Protein AF-A0AAD4TB54-F1 (afdb_monomer)

pLDDT: mean 74.27, std 17.11, range [40.22, 93.25]

Structure (mmCIF, N/CA/C/O backbone):
data_AF-A0AAD4TB54-F1
#
_entry.id   AF-A0AAD4TB54-F1
#
loop_
_atom_site.group_PDB
_atom_site.id
_atom_site.type_symbol
_atom_site.label_atom_id
_atom_site.label_alt_id
_atom_site.label_comp_id
_atom_site.label_asym_id
_atom_site.label_entity_id
_atom_site.label_seq_id
_atom_site.pdbx_PDB_ins_code
_atom_site.Cartn_x
_atom_site.Cartn_y
_atom_site.Cartn_z
_atom_site.occupancy
_atom_site.B_iso_or_equiv
_atom_site.auth_seq_id
_atom_site.auth_comp_id
_atom_site.auth_asym_id
_atom_site.auth_atom_id
_atom_site.pdbx_PDB_model_num
ATOM 1 N N . MET A 1 1 ? 37.731 -18.175 25.453 1.00 40.22 1 MET A N 1
ATOM 2 C CA . MET A 1 1 ? 36.493 -18.969 25.509 1.00 40.22 1 MET A CA 1
ATOM 3 C C . MET A 1 1 ? 35.658 -18.493 24.345 1.00 40.22 1 MET A C 1
ATOM 5 O O . MET A 1 1 ? 35.115 -17.398 24.393 1.00 40.22 1 MET A O 1
ATOM 9 N N . GLU A 1 2 ? 35.764 -19.228 23.245 1.00 42.38 2 GLU A N 1
ATOM 10 C CA . GLU A 1 2 ? 35.015 -18.998 22.016 1.00 42.38 2 GLU A CA 1
ATOM 11 C C . GLU A 1 2 ? 33.528 -19.227 22.277 1.00 42.38 2 GLU A C 1
ATOM 13 O O . GLU A 1 2 ? 33.141 -20.079 23.079 1.00 42.38 2 GLU A O 1
ATOM 18 N N . SER A 1 3 ? 32.689 -18.476 21.581 1.00 49.16 3 SER A N 1
ATOM 19 C CA . SER A 1 3 ? 31.337 -18.911 21.252 1.00 49.16 3 SER A CA 1
ATOM 20 C C . SER A 1 3 ? 30.995 -18.304 19.902 1.00 49.16 3 SER A C 1
ATOM 22 O O . SER A 1 3 ? 30.469 -17.199 19.805 1.00 49.16 3 SER A O 1
ATOM 24 N N . GLU A 1 4 ? 31.381 -19.032 18.859 1.00 57.88 4 GLU A N 1
ATOM 25 C CA . GLU A 1 4 ? 30.718 -18.978 17.565 1.00 57.88 4 GLU A CA 1
ATOM 26 C C . GLU A 1 4 ? 29.399 -19.755 17.663 1.00 57.88 4 GLU A C 1
ATOM 28 O O . GLU A 1 4 ? 29.374 -20.884 18.148 1.00 57.88 4 GLU A O 1
ATOM 33 N N . THR A 1 5 ? 28.319 -19.172 17.150 1.00 42.00 5 THR A N 1
ATOM 34 C CA . THR A 1 5 ? 27.146 -19.890 16.624 1.00 42.00 5 THR A CA 1
ATOM 35 C C . THR A 1 5 ? 26.659 -19.055 15.435 1.00 42.00 5 THR A C 1
ATOM 37 O O . THR A 1 5 ? 26.158 -17.951 15.623 1.00 42.00 5 THR A O 1
ATOM 40 N N . SER A 1 6 ? 27.097 -19.374 14.218 1.00 42.56 6 SER A N 1
ATOM 41 C CA . SER A 1 6 ? 26.444 -20.291 13.271 1.00 42.56 6 SER A CA 1
ATOM 42 C C . SER A 1 6 ? 25.134 -19.752 12.681 1.00 42.56 6 SER A C 1
ATOM 44 O O . SER A 1 6 ? 24.077 -19.881 13.287 1.00 42.56 6 SER A O 1
ATOM 46 N N . SER A 1 7 ? 25.274 -19.313 11.425 1.00 47.69 7 SER A N 1
ATOM 47 C CA . SER A 1 7 ? 24.403 -19.619 10.280 1.00 47.69 7 SER A CA 1
ATOM 48 C C . SER A 1 7 ? 23.018 -18.974 10.202 1.00 47.69 7 SER A C 1
ATOM 50 O O . SER A 1 7 ? 22.106 -19.342 10.925 1.00 47.69 7 SER A O 1
ATOM 52 N N . ASP A 1 8 ? 22.849 -18.117 9.191 1.00 41.53 8 ASP A N 1
ATOM 53 C CA . ASP A 1 8 ? 21.808 -18.341 8.182 1.00 41.53 8 ASP A CA 1
ATOM 54 C C . ASP A 1 8 ? 22.197 -17.655 6.864 1.00 41.53 8 ASP A C 1
ATOM 56 O O . ASP A 1 8 ? 21.999 -16.458 6.641 1.00 41.53 8 ASP A O 1
ATOM 60 N N . GLU A 1 9 ? 22.762 -18.453 5.959 1.00 50.81 9 GLU A N 1
ATOM 61 C CA . GLU A 1 9 ? 22.889 -18.141 4.538 1.00 50.81 9 GLU A CA 1
ATOM 62 C C . GLU A 1 9 ? 21.495 -18.183 3.887 1.00 50.81 9 GLU A C 1
ATOM 64 O O . GLU A 1 9 ? 21.148 -19.091 3.135 1.00 50.81 9 GLU A O 1
ATOM 69 N N . ASN A 1 10 ? 20.650 -17.191 4.174 1.00 48.09 10 ASN A N 1
ATOM 70 C CA . ASN A 1 10 ? 19.404 -17.016 3.438 1.00 48.09 10 ASN A CA 1
ATOM 71 C C . ASN A 1 10 ? 19.721 -16.350 2.093 1.00 48.09 10 ASN A C 1
ATOM 73 O O . ASN A 1 10 ? 19.801 -15.125 1.984 1.00 48.09 10 ASN A O 1
ATOM 77 N N . GLY A 1 11 ? 19.937 -17.178 1.071 1.00 43.22 11 GLY A N 1
ATOM 78 C CA . GLY A 1 11 ? 20.218 -16.768 -0.300 1.00 43.22 11 GLY A CA 1
ATOM 79 C C . GLY A 1 11 ? 19.327 -15.622 -0.794 1.00 43.22 11 GLY A C 1
ATOM 80 O O . GLY A 1 11 ? 18.171 -15.812 -1.163 1.00 43.22 11 GLY A O 1
ATOM 81 N N . GLY A 1 12 ? 19.903 -14.418 -0.837 1.00 47.53 12 GLY A N 1
ATOM 82 C CA . GLY A 1 12 ? 19.673 -13.397 -1.861 1.00 47.53 12 GLY A CA 1
ATOM 83 C C . GLY A 1 12 ? 18.242 -12.919 -2.119 1.00 47.53 12 GLY A C 1
ATOM 84 O O . GLY A 1 12 ? 17.982 -12.383 -3.199 1.00 47.53 12 GLY A O 1
ATOM 85 N N . ARG A 1 13 ? 17.287 -13.064 -1.193 1.00 56.38 13 ARG A N 1
ATOM 86 C CA . ARG A 1 13 ? 15.971 -12.433 -1.365 1.00 56.38 13 ARG A CA 1
ATOM 87 C C . ARG A 1 13 ? 16.126 -10.945 -1.065 1.00 56.38 13 ARG A C 1
ATOM 89 O O . ARG A 1 13 ? 16.204 -10.562 0.094 1.00 56.38 13 ARG A O 1
ATOM 96 N N . LYS A 1 14 ? 16.190 -10.097 -2.101 1.00 65.75 14 LYS A N 1
ATOM 97 C CA . LYS A 1 14 ? 16.147 -8.636 -1.916 1.00 65.75 14 LYS A CA 1
ATOM 98 C C . LYS A 1 14 ? 14.881 -8.280 -1.131 1.00 65.75 14 LYS A C 1
ATOM 100 O O . LYS A 1 14 ? 13.775 -8.328 -1.676 1.00 65.75 14 LYS A O 1
ATOM 105 N N . THR A 1 15 ? 15.040 -7.965 0.149 1.00 80.19 15 THR A N 1
ATOM 106 C CA . THR A 1 15 ? 13.969 -7.434 0.987 1.00 80.19 15 THR A CA 1
ATOM 107 C C . THR A 1 15 ? 13.652 -6.037 0.477 1.00 80.19 15 THR A C 1
ATOM 109 O O . THR A 1 15 ? 14.485 -5.138 0.543 1.00 80.19 15 THR A O 1
ATOM 112 N N . TRP A 1 16 ? 12.468 -5.874 -0.102 1.00 83.25 16 TRP A N 1
ATOM 113 C CA . TRP A 1 16 ? 11.985 -4.578 -0.563 1.00 83.25 16 TRP A CA 1
ATOM 114 C C . TRP A 1 16 ? 11.804 -3.646 0.633 1.00 83.25 16 TRP A C 1
ATOM 116 O O . TRP A 1 16 ? 11.072 -3.982 1.565 1.00 83.25 16 TRP A O 1
ATOM 126 N N . THR A 1 17 ? 12.473 -2.497 0.607 1.00 88.44 17 THR A N 1
ATOM 127 C CA . THR A 1 17 ? 12.305 -1.462 1.630 1.00 88.44 17 THR A CA 1
ATOM 128 C C . THR A 1 17 ? 11.143 -0.530 1.266 1.00 88.44 17 THR A C 1
ATOM 130 O O . THR A 1 17 ? 10.804 -0.423 0.083 1.00 88.44 17 THR A O 1
ATOM 133 N N . PRO A 1 18 ? 10.560 0.200 2.235 1.00 86.44 18 PRO A N 1
ATOM 134 C CA . PRO A 1 18 ? 9.531 1.201 1.944 1.00 86.44 18 PRO A CA 1
ATOM 135 C C . PRO A 1 18 ? 9.973 2.242 0.902 1.00 86.44 18 PRO A C 1
ATOM 137 O O . PRO A 1 18 ? 9.187 2.650 0.056 1.00 86.44 18 PRO A O 1
ATOM 140 N N . GLN A 1 19 ? 11.253 2.627 0.900 1.00 87.06 19 GLN A N 1
ATOM 141 C CA . GLN A 1 19 ? 11.807 3.553 -0.092 1.00 87.06 19 GLN A CA 1
ATOM 142 C C . GLN A 1 19 ? 11.836 2.942 -1.500 1.00 87.06 19 GLN A C 1
ATOM 144 O O . GLN A 1 19 ? 11.551 3.632 -2.475 1.00 87.06 19 GLN A O 1
ATOM 149 N N . MET A 1 20 ? 12.159 1.649 -1.620 1.00 88.88 20 MET A N 1
ATOM 150 C CA . MET A 1 20 ? 12.106 0.953 -2.909 1.00 88.88 20 MET A CA 1
ATOM 151 C C . MET A 1 20 ? 10.672 0.845 -3.426 1.00 88.88 20 MET A C 1
ATOM 153 O O . MET A 1 20 ? 10.458 0.972 -4.629 1.00 88.88 20 MET A O 1
ATOM 157 N N . ASP A 1 21 ? 9.698 0.631 -2.538 1.00 88.88 21 ASP A N 1
ATOM 158 C CA . ASP A 1 21 ? 8.283 0.639 -2.914 1.00 88.88 21 ASP A CA 1
ATOM 159 C C . ASP A 1 21 ? 7.837 1.994 -3.421 1.00 88.88 21 ASP A C 1
ATOM 161 O O . ASP A 1 21 ? 7.180 2.048 -4.453 1.00 88.88 21 ASP A O 1
ATOM 165 N N . GLN A 1 22 ? 8.213 3.068 -2.727 1.00 88.88 22 GLN A N 1
ATOM 166 C CA . GLN A 1 22 ? 7.841 4.422 -3.113 1.00 88.88 22 GLN A CA 1
ATOM 167 C C . GLN A 1 22 ? 8.358 4.753 -4.516 1.00 88.88 22 GLN A C 1
ATOM 169 O O . GLN A 1 22 ? 7.570 5.100 -5.394 1.00 88.88 22 GLN A O 1
ATOM 174 N N . LEU A 1 23 ? 9.654 4.524 -4.758 1.00 88.31 23 LEU A N 1
ATOM 175 C CA . LEU A 1 23 ? 10.263 4.708 -6.079 1.00 88.31 23 LEU A CA 1
ATOM 176 C C . LEU A 1 23 ? 9.591 3.830 -7.138 1.00 88.31 23 LEU A C 1
ATOM 178 O O . LEU A 1 23 ? 9.339 4.266 -8.258 1.00 88.31 23 LEU A O 1
ATOM 182 N N . PHE A 1 24 ? 9.287 2.576 -6.800 1.00 86.38 24 PHE A N 1
ATOM 183 C CA . PHE A 1 24 ? 8.618 1.680 -7.731 1.00 86.38 24 PHE A CA 1
ATOM 184 C C . PHE A 1 24 ? 7.192 2.142 -8.047 1.00 86.38 24 PHE A C 1
ATOM 186 O O . PHE A 1 24 ? 6.804 2.122 -9.209 1.00 86.38 24 PHE A O 1
ATOM 193 N N . ILE A 1 25 ? 6.417 2.593 -7.060 1.00 86.75 25 ILE A N 1
ATOM 194 C CA . ILE A 1 25 ? 5.064 3.127 -7.254 1.00 86.75 25 ILE A CA 1
ATOM 195 C C . ILE A 1 25 ? 5.108 4.374 -8.139 1.00 86.75 25 ILE A C 1
ATOM 197 O O . ILE A 1 25 ? 4.329 4.451 -9.087 1.00 86.75 25 ILE A O 1
ATOM 201 N N . GLU A 1 26 ? 6.035 5.300 -7.890 1.00 86.31 26 GLU A N 1
ATOM 202 C CA . GLU A 1 26 ? 6.236 6.501 -8.713 1.00 86.31 26 GLU A CA 1
ATOM 203 C C . GLU A 1 26 ? 6.516 6.133 -10.176 1.00 86.31 26 GLU A C 1
ATOM 205 O O . GLU A 1 26 ? 5.787 6.568 -11.068 1.00 86.31 26 GLU A O 1
ATOM 210 N N . LEU A 1 27 ? 7.453 5.208 -10.420 1.00 84.25 27 LEU A N 1
ATOM 211 C CA . LEU A 1 27 ? 7.745 4.692 -11.765 1.00 84.25 27 LEU A CA 1
ATOM 212 C C . LEU A 1 27 ? 6.531 4.031 -12.437 1.00 84.25 27 LEU A C 1
ATOM 214 O O . LEU A 1 27 ? 6.405 4.048 -13.663 1.00 84.25 27 LEU A O 1
ATOM 218 N N . MET A 1 28 ? 5.645 3.396 -11.666 1.00 79.75 28 MET A N 1
ATO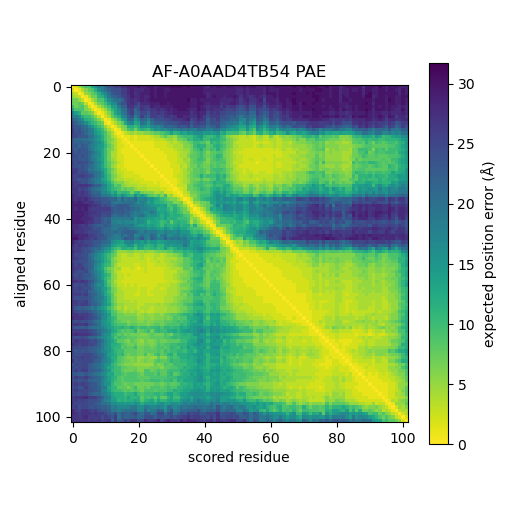M 219 C CA . MET A 1 28 ? 4.421 2.787 -12.194 1.00 79.75 28 MET A CA 1
ATOM 220 C C . MET A 1 28 ? 3.365 3.831 -12.541 1.00 79.75 28 MET A C 1
ATOM 222 O O . MET A 1 28 ? 2.704 3.695 -13.571 1.00 79.75 28 MET A O 1
ATOM 226 N N . VAL A 1 29 ? 3.227 4.876 -11.723 1.00 81.62 29 VAL A N 1
ATOM 227 C CA . VAL A 1 29 ? 2.341 6.013 -11.997 1.00 81.62 29 VAL A CA 1
ATOM 228 C C . VAL A 1 29 ? 2.788 6.732 -13.268 1.00 81.62 29 VAL A C 1
ATOM 230 O O . VAL A 1 29 ? 1.967 6.940 -14.159 1.00 81.62 29 VAL A O 1
ATOM 233 N N . GLU A 1 30 ? 4.083 7.022 -13.400 1.00 79.75 30 GLU A N 1
ATOM 234 C CA . GLU A 1 30 ? 4.657 7.640 -14.600 1.00 79.75 30 GLU A CA 1
ATOM 235 C C . GLU A 1 30 ? 4.365 6.815 -15.859 1.00 79.75 30 GLU A C 1
ATOM 237 O O . GLU A 1 30 ? 3.872 7.350 -16.848 1.00 79.75 30 GLU A O 1
ATOM 242 N N . GLN A 1 31 ? 4.567 5.493 -15.820 1.00 70.44 31 GLN A N 1
ATOM 243 C CA . GLN A 1 31 ? 4.316 4.625 -16.979 1.00 70.44 31 GLN A CA 1
ATOM 244 C C . GLN A 1 31 ? 2.833 4.511 -17.369 1.00 70.44 31 GLN A C 1
ATOM 246 O O . GLN A 1 31 ? 2.526 4.346 -18.555 1.00 70.44 31 GLN A O 1
ATOM 251 N N . VAL A 1 32 ? 1.914 4.604 -16.400 1.00 69.56 32 VAL A N 1
ATOM 252 C CA . VAL A 1 32 ? 0.464 4.669 -16.657 1.00 69.56 32 VAL A CA 1
ATOM 253 C C . VAL A 1 32 ? 0.091 6.000 -17.314 1.00 69.56 32 VAL A C 1
ATOM 255 O O . VAL A 1 32 ? -0.653 6.003 -18.297 1.00 69.56 32 VAL A O 1
ATOM 258 N N . LEU A 1 33 ? 0.617 7.118 -16.804 1.00 67.50 33 LEU A N 1
ATOM 259 C CA . LEU A 1 33 ? 0.349 8.462 -17.329 1.00 67.50 33 LEU A CA 1
ATOM 260 C C . LEU A 1 33 ? 0.920 8.656 -18.741 1.00 67.50 33 LEU A C 1
ATOM 262 O O . LEU A 1 33 ? 0.243 9.214 -19.604 1.00 67.50 33 LEU A O 1
ATOM 266 N N . ASP A 1 34 ? 2.101 8.100 -19.009 1.00 65.31 34 ASP A N 1
ATOM 267 C CA . ASP A 1 34 ? 2.767 8.139 -20.315 1.00 65.31 34 ASP A CA 1
ATOM 268 C C . ASP A 1 34 ? 2.106 7.243 -21.385 1.00 65.31 34 ASP A C 1
ATOM 270 O O . ASP A 1 34 ? 2.593 7.177 -22.515 1.00 65.31 34 ASP A O 1
ATOM 274 N N . ARG A 1 35 ? 1.021 6.513 -21.061 1.00 55.75 35 ARG A N 1
ATOM 275 C CA . ARG A 1 35 ? 0.352 5.513 -21.931 1.00 55.75 35 ARG A CA 1
ATOM 276 C C . ARG A 1 35 ? 1.295 4.454 -22.530 1.00 55.75 35 ARG A C 1
ATOM 278 O O . ARG A 1 35 ? 0.942 3.785 -23.499 1.00 55.75 35 ARG A O 1
ATOM 285 N N . LYS A 1 36 ? 2.480 4.254 -21.944 1.00 55.88 36 LYS A N 1
ATOM 286 C CA . LYS A 1 36 ? 3.450 3.213 -22.344 1.00 55.88 36 LYS A CA 1
ATOM 287 C C . LYS A 1 36 ? 3.084 1.829 -21.802 1.00 55.88 36 LYS A C 1
ATOM 289 O O . LYS A 1 36 ? 3.717 0.835 -22.152 1.00 55.88 36 LYS A O 1
ATOM 294 N N . LEU A 1 37 ? 2.044 1.754 -20.975 1.00 52.88 37 LEU A N 1
ATOM 295 C CA . LEU A 1 37 ? 1.426 0.514 -20.533 1.00 52.88 37 LEU A CA 1
ATOM 296 C C . LEU A 1 37 ? 0.455 0.006 -21.619 1.00 52.88 37 LEU A C 1
ATOM 298 O O . LEU A 1 37 ? -0.752 0.215 -21.529 1.00 52.88 37 LEU A O 1
ATOM 302 N N . LEU A 1 38 ? 0.971 -0.652 -22.661 1.00 48.84 38 LEU A N 1
ATOM 303 C CA . LEU A 1 38 ? 0.118 -1.411 -23.584 1.00 48.84 38 LEU A CA 1
ATOM 304 C C . LEU A 1 38 ? -0.558 -2.537 -22.778 1.00 48.84 38 LEU A C 1
ATOM 306 O O . LEU A 1 38 ? 0.121 -3.417 -22.249 1.00 48.84 38 LEU A O 1
ATOM 310 N N . ASP A 1 39 ? -1.879 -2.461 -22.605 1.00 50.47 39 ASP A N 1
ATOM 311 C CA . ASP A 1 39 ? -2.717 -3.487 -21.960 1.00 50.47 39 ASP A CA 1
ATOM 312 C C . ASP A 1 39 ? -2.225 -4.015 -20.599 1.00 50.47 39 ASP A C 1
ATOM 314 O O . ASP A 1 39 ? -2.372 -5.192 -20.259 1.00 50.47 39 ASP A O 1
ATOM 318 N N . GLY A 1 40 ? -1.636 -3.148 -19.770 1.00 55.12 40 GLY A N 1
ATOM 319 C CA . GLY A 1 40 ? -1.245 -3.545 -18.416 1.00 55.12 40 GLY A CA 1
ATOM 320 C C . GLY A 1 40 ? -0.023 -4.467 -18.340 1.00 55.12 40 GLY A C 1
ATOM 321 O O . GLY A 1 40 ? 0.179 -5.102 -17.300 1.00 55.12 40 GLY A O 1
ATOM 322 N N . GLN A 1 41 ? 0.787 -4.568 -19.402 1.00 53.34 41 GLN A N 1
ATOM 323 C CA . GLN A 1 41 ? 1.957 -5.451 -19.437 1.00 53.34 4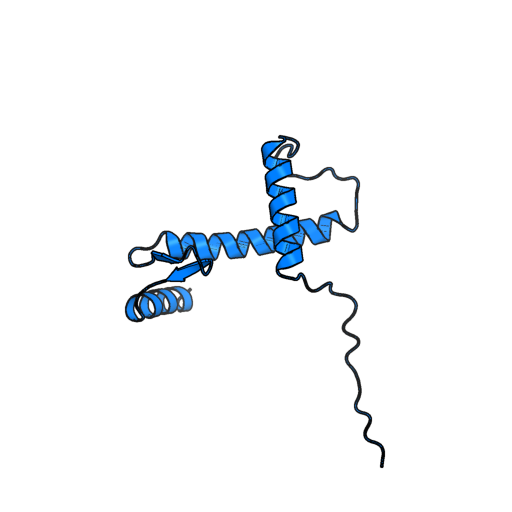1 GLN A CA 1
ATOM 324 C C . GLN A 1 41 ? 3.229 -4.730 -19.904 1.00 53.34 41 GLN A C 1
ATOM 326 O O . GLN A 1 41 ? 3.256 -4.063 -20.932 1.00 53.34 41 GLN A O 1
ATOM 331 N N . PHE A 1 42 ? 4.320 -4.908 -19.151 1.00 57.28 42 PHE A N 1
ATOM 332 C CA . PHE A 1 42 ? 5.659 -4.483 -19.572 1.00 57.28 42 PHE A CA 1
ATOM 333 C C . PHE A 1 42 ? 6.174 -5.372 -20.713 1.00 57.28 42 PHE A C 1
ATOM 335 O O . PHE A 1 42 ? 5.944 -6.585 -20.707 1.00 57.28 42 PHE A O 1
ATOM 342 N N . SER A 1 43 ? 6.902 -4.770 -21.662 1.00 54.81 43 SER A N 1
ATOM 343 C CA . SER A 1 43 ? 7.533 -5.457 -22.799 1.00 54.81 43 SER A CA 1
ATOM 344 C C . SER A 1 43 ? 8.343 -6.685 -22.365 1.00 54.81 43 SER A C 1
ATOM 346 O O . SER A 1 43 ? 9.098 -6.655 -21.396 1.00 54.81 43 SER A O 1
ATOM 348 N N . LYS A 1 44 ? 8.204 -7.774 -23.125 1.00 54.28 44 LYS A N 1
ATOM 349 C CA . LYS A 1 44 ? 8.721 -9.120 -22.840 1.00 54.28 44 LYS A CA 1
ATOM 350 C C . LYS A 1 44 ? 10.253 -9.252 -22.958 1.00 54.28 44 LYS A C 1
ATOM 352 O O . LYS A 1 44 ? 10.720 -10.376 -23.004 1.00 54.28 44 LYS A O 1
ATOM 357 N N . SER A 1 45 ? 11.061 -8.195 -23.055 1.00 48.28 45 SER A N 1
ATOM 358 C CA . SER A 1 45 ? 12.496 -8.315 -23.407 1.00 48.28 45 SER A CA 1
ATOM 359 C C . SER A 1 45 ? 13.495 -7.809 -22.352 1.00 48.28 45 SER A C 1
ATOM 361 O O . SER A 1 45 ? 14.561 -7.320 -22.711 1.00 48.28 45 SER A O 1
ATOM 363 N N . ALA A 1 46 ? 13.204 -7.962 -21.054 1.00 47.25 46 ALA A N 1
ATOM 364 C CA . ALA A 1 46 ? 14.178 -7.728 -19.972 1.00 47.25 46 ALA A CA 1
ATOM 365 C C . ALA A 1 46 ? 13.995 -8.735 -18.814 1.00 47.25 46 ALA A C 1
ATOM 367 O O . ALA A 1 46 ? 13.466 -8.417 -17.746 1.00 47.25 46 ALA A O 1
ATOM 368 N N . TRP A 1 47 ? 14.371 -9.996 -19.039 1.00 45.91 47 TRP A N 1
ATOM 369 C CA . TRP A 1 47 ? 14.133 -11.082 -18.080 1.00 45.91 47 TRP A CA 1
ATOM 370 C C . TRP A 1 47 ? 15.190 -11.121 -16.974 1.00 45.91 47 TRP A C 1
ATOM 372 O O . TRP A 1 47 ? 16.386 -11.031 -17.228 1.00 45.91 47 TRP A O 1
ATOM 382 N N . GLY A 1 48 ? 14.701 -11.215 -15.736 1.00 54.06 48 GLY A N 1
ATOM 383 C CA . GLY A 1 48 ? 15.438 -11.059 -14.481 1.00 54.06 48 GLY A CA 1
ATOM 384 C C . GLY A 1 48 ? 14.780 -9.986 -13.613 1.00 54.06 48 GLY A C 1
ATOM 385 O O . GLY A 1 48 ? 14.181 -10.287 -12.582 1.00 54.06 48 GLY A O 1
ATOM 386 N N . ASN A 1 49 ? 14.788 -8.735 -14.082 1.00 60.34 49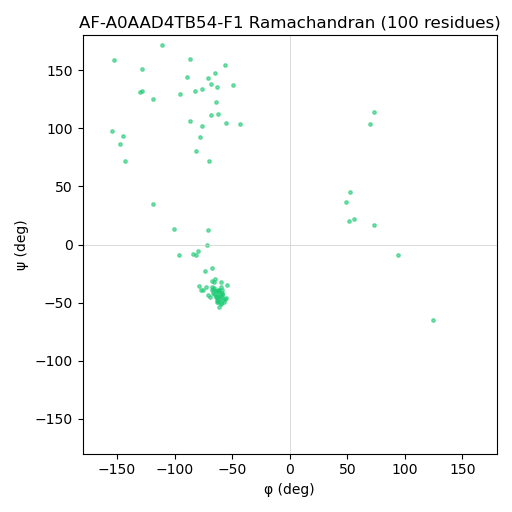 ASN A N 1
ATOM 387 C CA . ASN A 1 49 ? 14.204 -7.610 -13.344 1.00 60.34 49 ASN A CA 1
ATOM 388 C C . ASN A 1 49 ? 12.673 -7.542 -13.469 1.00 60.34 49 ASN A C 1
ATOM 390 O O . ASN A 1 49 ? 12.003 -7.225 -12.488 1.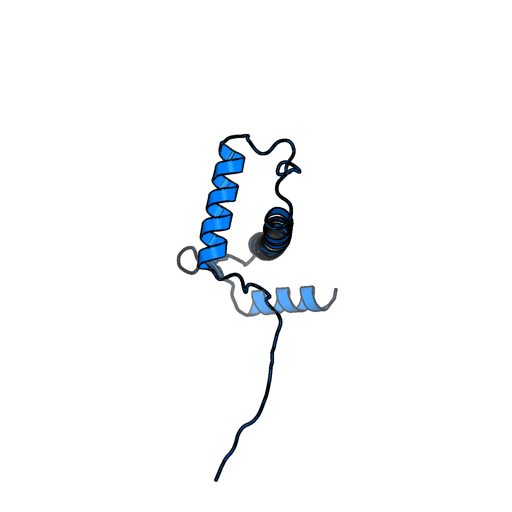00 60.34 49 ASN A O 1
ATOM 394 N N . ILE A 1 50 ? 12.093 -7.896 -14.626 1.00 68.25 50 ILE A N 1
ATOM 395 C CA . ILE A 1 50 ? 10.634 -7.815 -14.824 1.00 68.25 50 ILE A CA 1
ATOM 396 C C . ILE A 1 50 ? 9.872 -8.737 -13.867 1.00 68.25 50 ILE A C 1
ATOM 398 O O . ILE A 1 50 ? 8.835 -8.329 -13.355 1.00 68.25 50 ILE A O 1
ATOM 402 N N . ASP A 1 51 ? 10.353 -9.949 -13.581 1.00 75.00 51 ASP A N 1
ATOM 403 C CA . ASP A 1 51 ? 9.615 -10.871 -12.707 1.00 75.00 51 ASP A CA 1
ATOM 404 C C . ASP A 1 51 ? 9.647 -10.445 -11.239 1.00 75.00 51 ASP A C 1
ATOM 406 O O . ASP A 1 51 ? 8.633 -10.557 -10.548 1.00 75.00 51 ASP A O 1
ATOM 410 N N . VAL A 1 52 ? 10.766 -9.886 -10.768 1.00 79.12 52 VAL A N 1
ATOM 411 C CA . VAL A 1 52 ? 10.864 -9.319 -9.415 1.00 79.12 52 VAL A CA 1
ATOM 412 C C . VAL A 1 52 ? 9.919 -8.122 -9.275 1.00 79.12 52 VAL A C 1
ATOM 414 O O . VAL A 1 52 ? 9.158 -8.056 -8.309 1.00 79.12 52 VAL A O 1
ATOM 417 N N . LEU A 1 53 ? 9.897 -7.227 -10.267 1.00 79.94 53 LEU A N 1
ATOM 418 C CA . LEU A 1 53 ? 9.003 -6.064 -10.301 1.00 79.94 53 LEU A CA 1
ATOM 419 C C . LEU A 1 53 ? 7.530 -6.473 -10.434 1.00 79.94 53 LEU A C 1
ATOM 421 O O . LEU A 1 53 ? 6.671 -5.959 -9.724 1.00 79.94 53 LEU A O 1
ATOM 425 N N . ARG A 1 54 ? 7.222 -7.456 -11.284 1.00 79.12 54 ARG A N 1
ATOM 426 C CA . ARG A 1 54 ? 5.871 -8.008 -11.464 1.00 79.12 54 ARG A CA 1
ATOM 427 C C . ARG A 1 54 ? 5.367 -8.661 -10.184 1.00 79.12 54 ARG A C 1
ATOM 429 O O . ARG A 1 54 ? 4.216 -8.459 -9.800 1.00 79.12 54 ARG A O 1
ATOM 436 N N . ASN A 1 55 ? 6.210 -9.442 -9.515 1.00 85.06 55 ASN A N 1
ATOM 437 C CA . ASN A 1 55 ? 5.865 -10.033 -8.228 1.00 85.06 55 ASN A CA 1
ATOM 438 C C . ASN A 1 55 ? 5.660 -8.949 -7.172 1.00 85.06 55 ASN A C 1
ATOM 440 O O . ASN A 1 55 ? 4.695 -9.034 -6.412 1.00 85.06 55 ASN A O 1
ATOM 444 N N . ARG A 1 56 ? 6.487 -7.896 -7.168 1.00 89.00 56 ARG A N 1
ATOM 445 C CA . ARG A 1 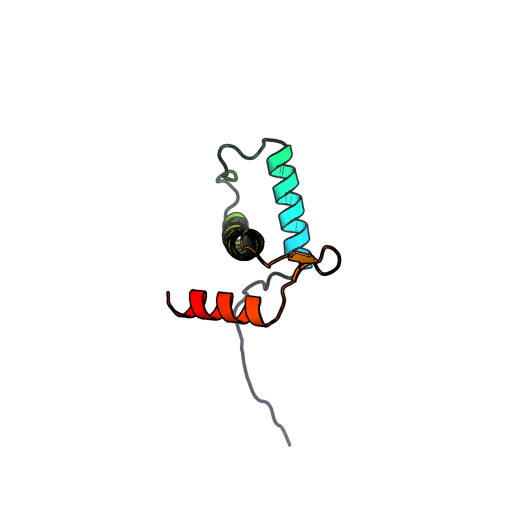56 ? 6.292 -6.777 -6.246 1.00 89.00 56 ARG A CA 1
ATOM 446 C C . ARG A 1 56 ? 4.989 -6.032 -6.504 1.00 89.00 56 ARG A C 1
ATOM 448 O O . ARG A 1 56 ? 4.235 -5.809 -5.563 1.00 89.00 56 ARG A O 1
ATOM 455 N N . MET A 1 57 ? 4.671 -5.754 -7.765 1.00 86.62 57 MET A N 1
ATOM 456 C CA . MET A 1 57 ? 3.397 -5.168 -8.178 1.00 86.62 57 MET A CA 1
ATOM 457 C C . MET A 1 57 ? 2.208 -5.999 -7.684 1.00 86.62 57 MET A C 1
ATOM 459 O O . MET A 1 57 ? 1.265 -5.454 -7.116 1.00 86.62 57 MET A O 1
ATOM 463 N N . LYS A 1 58 ? 2.251 -7.331 -7.834 1.00 86.62 58 LYS A N 1
ATOM 464 C CA . LYS A 1 58 ? 1.203 -8.217 -7.299 1.00 86.62 58 LYS A CA 1
ATOM 465 C C . LYS A 1 58 ? 1.058 -8.076 -5.781 1.00 86.62 58 LYS A C 1
ATOM 467 O O . LYS A 1 58 ? -0.069 -8.032 -5.295 1.00 86.62 58 LYS A O 1
ATOM 472 N N . THR A 1 59 ? 2.166 -7.997 -5.045 1.00 89.62 59 THR A N 1
ATOM 473 C CA . THR A 1 59 ? 2.155 -7.778 -3.590 1.00 89.62 59 THR A CA 1
ATOM 474 C C . THR A 1 59 ? 1.530 -6.431 -3.231 1.00 89.62 59 THR A C 1
ATOM 476 O O . THR A 1 59 ? 0.601 -6.398 -2.430 1.00 89.62 59 THR A O 1
ATOM 479 N N . LEU A 1 60 ? 1.962 -5.340 -3.871 1.00 89.62 60 LEU A N 1
ATOM 480 C CA . LEU A 1 60 ? 1.419 -3.999 -3.631 1.00 89.62 60 LEU A CA 1
ATOM 481 C C . LEU A 1 60 ? -0.075 -3.921 -3.959 1.00 89.62 60 LEU A C 1
ATOM 483 O O . LEU A 1 60 ? -0.850 -3.376 -3.178 1.00 89.62 60 LEU A O 1
ATOM 487 N N . LYS A 1 61 ? -0.512 -4.543 -5.061 1.00 88.06 61 LYS A N 1
ATOM 488 C CA . LYS A 1 61 ? -1.929 -4.609 -5.440 1.00 88.06 61 LYS A CA 1
ATOM 489 C C . LYS A 1 61 ? -2.772 -5.354 -4.403 1.00 88.06 61 LYS A C 1
ATOM 491 O O . LYS A 1 61 ? -3.881 -4.922 -4.104 1.00 88.06 61 LYS A O 1
ATOM 496 N N . LYS A 1 62 ? -2.258 -6.447 -3.825 1.00 89.50 62 LYS A N 1
ATOM 497 C CA . LYS A 1 62 ? -2.935 -7.148 -2.720 1.00 89.50 62 LYS A CA 1
ATOM 498 C C . LYS A 1 62 ? -3.081 -6.241 -1.497 1.00 89.50 62 LYS A C 1
ATOM 500 O O . LYS A 1 62 ? -4.192 -6.114 -0.993 1.00 89.50 62 LYS A O 1
ATOM 505 N N . SER A 1 63 ? -2.006 -5.575 -1.069 1.00 87.38 63 SER A N 1
ATOM 506 C CA . SER A 1 63 ? -2.048 -4.642 0.067 1.00 87.38 63 SER A CA 1
ATOM 507 C C . SER A 1 63 ? -3.023 -3.488 -0.175 1.00 87.38 63 SER A C 1
ATOM 509 O O . SER A 1 63 ? -3.838 -3.175 0.690 1.00 87.38 63 SER A O 1
ATOM 511 N N . PHE A 1 64 ? -3.008 -2.906 -1.378 1.00 88.69 64 PHE A N 1
ATOM 512 C CA . PHE A 1 64 ? -3.962 -1.873 -1.773 1.00 88.69 64 PHE A CA 1
ATOM 513 C C . PHE A 1 64 ? -5.406 -2.370 -1.692 1.00 88.69 64 PHE A C 1
ATOM 515 O O . PHE A 1 64 ? -6.249 -1.674 -1.140 1.00 88.69 64 PHE A O 1
ATOM 522 N N . ASN A 1 65 ? -5.700 -3.572 -2.195 1.00 88.31 65 ASN A N 1
ATOM 523 C CA . ASN A 1 65 ? -7.052 -4.130 -2.147 1.00 88.31 65 ASN A CA 1
ATOM 524 C C . ASN A 1 65 ? -7.545 -4.321 -0.707 1.00 88.31 65 ASN A C 1
ATOM 526 O O . ASN A 1 65 ? -8.706 -4.035 -0.426 1.00 88.31 65 ASN A O 1
ATOM 530 N N . VAL A 1 66 ? -6.671 -4.752 0.210 1.00 88.06 66 VAL A N 1
ATOM 531 C CA . VAL A 1 66 ? -7.000 -4.868 1.641 1.00 88.06 66 VAL A CA 1
ATOM 532 C C . VAL A 1 66 ? -7.357 -3.497 2.214 1.00 88.06 66 VAL A C 1
ATOM 534 O O . VAL A 1 66 ? -8.450 -3.314 2.746 1.00 88.06 66 VAL A O 1
ATOM 537 N N . VAL A 1 67 ? -6.480 -2.505 2.037 1.00 87.94 67 VAL A N 1
ATOM 538 C CA . VAL A 1 67 ? -6.707 -1.143 2.546 1.00 87.94 67 VAL A CA 1
ATOM 539 C C . VAL A 1 67 ? -7.940 -0.501 1.903 1.00 87.94 67 VAL A C 1
ATOM 541 O O . VAL A 1 67 ? -8.723 0.162 2.580 1.00 87.94 67 VAL A O 1
ATOM 544 N N . SER A 1 68 ? -8.148 -0.712 0.603 1.00 88.19 68 SER A N 1
ATOM 545 C CA . SER A 1 68 ? -9.304 -0.193 -0.128 1.00 88.19 68 SER A CA 1
ATOM 546 C C . SER A 1 68 ? -10.610 -0.841 0.325 1.00 88.19 68 SER A C 1
ATOM 548 O O . SER A 1 68 ? -11.623 -0.151 0.380 1.00 88.19 68 SER A O 1
ATOM 550 N N . SER A 1 69 ? -10.593 -2.135 0.657 1.00 89.00 69 SER A N 1
ATOM 551 C CA . SER A 1 69 ? -11.748 -2.840 1.220 1.00 89.00 69 SER A CA 1
ATOM 552 C C . SER A 1 69 ? -12.127 -2.258 2.579 1.00 89.00 69 SER A C 1
ATOM 554 O O . SER A 1 69 ? -13.275 -1.869 2.776 1.00 89.00 69 SER A O 1
ATOM 556 N N . ILE A 1 70 ? -11.149 -2.093 3.479 1.00 89.00 70 ILE A N 1
ATOM 557 C CA . ILE A 1 70 ? -11.360 -1.496 4.807 1.00 89.00 70 ILE A CA 1
ATOM 558 C C . ILE A 1 70 ? -11.932 -0.081 4.678 1.00 89.00 70 ILE A C 1
ATOM 560 O O . ILE A 1 70 ? -12.931 0.252 5.305 1.00 89.00 70 ILE A O 1
ATOM 564 N N . ARG A 1 71 ? -11.344 0.746 3.809 1.00 86.69 71 ARG A N 1
ATOM 565 C CA . ARG A 1 71 ? -11.773 2.137 3.604 1.00 86.69 71 ARG A CA 1
ATOM 566 C C . ARG A 1 71 ? -13.162 2.265 2.963 1.00 86.69 71 ARG A C 1
ATOM 568 O O . ARG A 1 71 ? -13.767 3.325 3.054 1.00 86.69 71 ARG A O 1
ATOM 575 N N . GLY A 1 72 ? -13.654 1.216 2.303 1.00 85.00 72 GLY A N 1
ATOM 576 C CA . GLY A 1 72 ? -15.012 1.160 1.759 1.00 85.00 72 GLY A CA 1
ATOM 577 C C . GLY A 1 72 ? -16.083 0.785 2.788 1.00 85.00 72 GLY A C 1
ATOM 578 O O . GLY A 1 72 ? -17.269 0.861 2.475 1.00 85.00 72 GLY A O 1
ATOM 579 N N . GLN A 1 73 ? -15.696 0.371 3.999 1.00 86.94 73 GLN A N 1
ATOM 580 C CA . GLN A 1 73 ? -16.634 -0.019 5.049 1.00 86.94 73 GLN A CA 1
ATOM 581 C C . GLN A 1 73 ? -17.050 1.170 5.918 1.00 86.94 73 GLN A C 1
ATOM 583 O O . GLN A 1 73 ? -16.257 2.057 6.233 1.00 86.94 73 GLN A O 1
ATOM 588 N N . SER A 1 74 ? -18.314 1.163 6.344 1.00 85.69 74 SER A N 1
ATOM 589 C CA . SER A 1 74 ? -18.849 2.172 7.261 1.00 85.69 74 SER A CA 1
ATOM 590 C C . SER A 1 74 ? -18.128 2.120 8.611 1.00 85.69 74 SER A C 1
ATOM 592 O O . SER A 1 74 ? -17.915 1.040 9.160 1.00 85.69 74 SER A O 1
ATOM 594 N N . GLY A 1 75 ? -17.768 3.288 9.148 1.00 87.69 75 GLY A N 1
ATOM 595 C CA . GLY A 1 75 ? -17.046 3.421 10.418 1.00 87.69 75 GLY A CA 1
ATOM 596 C C . GLY A 1 75 ? -15.523 3.514 10.283 1.00 87.69 75 GLY A C 1
ATOM 597 O O . GLY A 1 75 ? -14.862 3.857 11.262 1.00 87.69 75 GLY A O 1
ATOM 598 N N . PHE A 1 76 ? -14.967 3.280 9.089 1.00 90.31 76 PHE A N 1
ATOM 599 C CA . PHE A 1 76 ? -13.548 3.497 8.812 1.00 90.31 76 PHE A CA 1
ATOM 600 C C . PHE A 1 76 ? -13.296 4.869 8.184 1.00 90.31 76 PHE A C 1
ATOM 602 O O . PHE A 1 76 ? -13.893 5.252 7.180 1.00 90.31 76 PHE A O 1
ATOM 609 N N . CYS A 1 77 ? -12.340 5.587 8.762 1.00 89.44 77 CYS A N 1
ATOM 610 C CA . CYS A 1 77 ? -11.785 6.835 8.255 1.00 89.44 77 CYS A CA 1
ATOM 611 C C . CYS A 1 77 ? -10.335 6.625 7.789 1.00 89.44 77 CYS A C 1
ATOM 613 O O . CYS A 1 77 ? -9.729 5.575 8.013 1.00 89.44 77 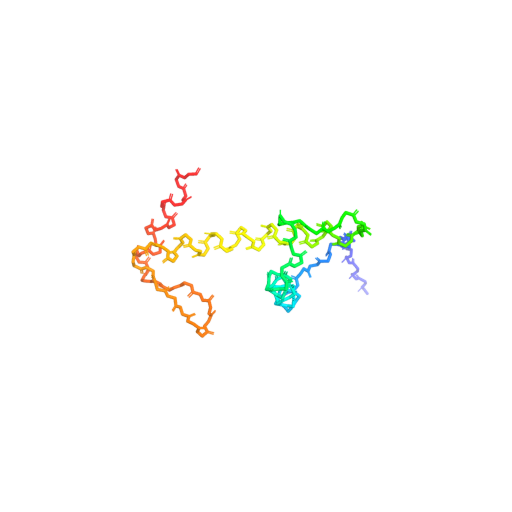CYS A O 1
ATOM 615 N N . TRP A 1 78 ? -9.757 7.641 7.144 1.00 91.38 78 TRP A N 1
ATOM 616 C CA . TRP A 1 78 ? -8.362 7.627 6.699 1.00 91.38 78 TRP A CA 1
ATOM 617 C C . TRP A 1 78 ? -7.553 8.742 7.360 1.00 91.38 78 TRP A C 1
ATOM 619 O O . TRP A 1 78 ? -7.886 9.922 7.225 1.00 91.38 78 TRP A O 1
ATOM 629 N N . ASN A 1 79 ? -6.452 8.382 8.018 1.00 90.31 79 ASN A N 1
ATOM 630 C CA . ASN A 1 79 ? -5.480 9.348 8.506 1.00 90.31 79 ASN A CA 1
ATOM 631 C C . ASN A 1 79 ? -4.472 9.663 7.396 1.00 90.31 79 ASN A C 1
ATOM 633 O O . ASN A 1 79 ? -3.596 8.854 7.102 1.00 90.31 79 ASN A O 1
ATOM 637 N N . LYS A 1 80 ? -4.577 10.858 6.803 1.00 86.81 80 LYS A N 1
ATOM 638 C CA . LYS A 1 80 ? -3.686 11.300 5.716 1.00 86.81 80 LYS A CA 1
ATOM 639 C C . LYS A 1 80 ? -2.226 11.470 6.143 1.00 86.81 80 LYS A C 1
ATOM 641 O O . LYS A 1 80 ? -1.351 11.289 5.315 1.00 86.81 80 LYS A O 1
ATOM 646 N N . THR A 1 81 ? -1.960 11.818 7.402 1.00 87.81 81 THR A N 1
ATOM 647 C CA . THR A 1 81 ? -0.594 12.062 7.898 1.00 87.81 81 THR A CA 1
ATOM 648 C C . THR A 1 81 ? 0.162 10.765 8.148 1.00 87.8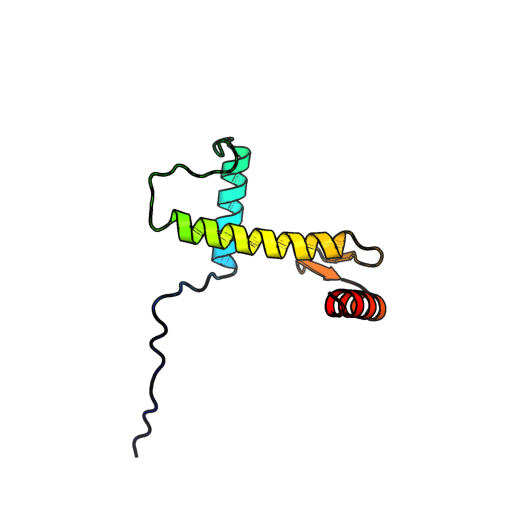1 81 THR A C 1
ATOM 650 O O . THR A 1 81 ? 1.357 10.688 7.901 1.00 87.81 81 THR A O 1
ATOM 653 N N . LYS A 1 82 ? -0.533 9.755 8.674 1.00 84.81 82 LYS A N 1
ATOM 654 C CA . LYS A 1 82 ? 0.052 8.449 8.997 1.00 84.81 82 LYS A CA 1
ATOM 655 C C . LYS A 1 82 ? -0.153 7.410 7.894 1.00 84.81 82 LYS A C 1
ATOM 657 O O . LYS A 1 82 ? 0.395 6.326 8.007 1.00 84.81 82 LYS A O 1
ATOM 662 N N . GLU A 1 83 ? -0.967 7.727 6.888 1.00 85.69 83 GLU A N 1
ATOM 663 C CA . GLU A 1 83 ? -1.371 6.825 5.804 1.00 85.69 83 GLU A CA 1
ATOM 664 C C . GLU A 1 83 ? -1.936 5.487 6.308 1.00 85.69 83 GLU A C 1
ATOM 666 O O . GLU A 1 83 ? -1.614 4.410 5.808 1.00 85.69 83 GLU A O 1
ATOM 671 N N . ILE A 1 84 ? -2.809 5.560 7.318 1.00 87.00 84 ILE A N 1
ATOM 672 C CA . ILE A 1 84 ? -3.463 4.390 7.920 1.00 87.00 84 ILE A CA 1
ATOM 673 C C . ILE A 1 84 ? -4.979 4.556 7.980 1.00 87.00 84 ILE A C 1
ATOM 675 O O . ILE A 1 84 ? -5.503 5.666 8.125 1.00 87.00 84 ILE A O 1
ATOM 679 N N . ALA A 1 85 ? -5.685 3.426 7.927 1.00 88.50 85 ALA A N 1
ATOM 680 C CA . ALA A 1 85 ? -7.096 3.376 8.279 1.00 88.50 85 ALA A CA 1
ATOM 681 C C . ALA A 1 85 ? -7.255 3.607 9.789 1.00 88.50 85 ALA 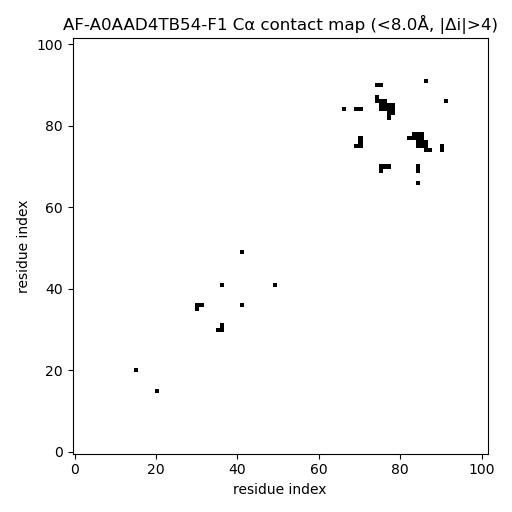A C 1
ATOM 683 O O . ALA A 1 85 ? -6.489 3.078 10.593 1.00 88.50 85 ALA A O 1
ATOM 684 N N . THR A 1 86 ? -8.247 4.402 10.172 1.00 90.88 86 THR A N 1
ATOM 685 C CA . THR A 1 86 ? -8.565 4.705 11.571 1.00 90.88 86 THR A CA 1
ATOM 686 C C . THR A 1 86 ? -10.037 4.455 11.817 1.00 90.88 86 THR A C 1
ATOM 688 O O . THR A 1 86 ? -10.870 4.939 11.053 1.00 90.88 86 THR A O 1
ATOM 691 N N . ALA A 1 87 ? -10.356 3.755 12.892 1.00 91.81 87 ALA A N 1
ATOM 692 C CA . ALA A 1 87 ? -11.715 3.497 13.335 1.00 91.81 87 ALA A CA 1
ATOM 693 C C . ALA A 1 87 ? -11.704 3.288 14.858 1.00 91.81 87 ALA A C 1
ATOM 695 O O . ALA A 1 87 ? -10.637 2.985 15.402 1.00 91.81 87 ALA A O 1
ATOM 696 N N . PRO A 1 88 ? -12.847 3.456 15.540 1.00 93.25 88 PRO A N 1
ATOM 697 C CA . PRO A 1 88 ? -13.022 3.009 16.919 1.00 93.25 88 PRO A CA 1
ATOM 698 C C . PRO A 1 88 ? -12.730 1.510 17.098 1.00 93.25 88 PRO A C 1
ATOM 700 O O . PRO A 1 88 ? -12.884 0.722 16.160 1.00 93.25 88 PRO A O 1
ATOM 703 N N . ASP A 1 89 ? -12.340 1.110 18.309 1.00 91.88 89 ASP A N 1
ATOM 704 C CA . ASP A 1 89 ? -11.944 -0.273 18.613 1.00 91.88 89 ASP A CA 1
ATOM 705 C C . ASP A 1 89 ? -13.070 -1.286 18.339 1.00 91.88 89 ASP A C 1
ATOM 707 O O . ASP A 1 89 ? -12.820 -2.363 17.799 1.00 91.88 89 ASP A O 1
ATOM 711 N N . ASP A 1 90 ? -14.330 -0.926 18.604 1.00 91.25 90 ASP A N 1
ATOM 712 C CA . ASP A 1 90 ? -15.491 -1.788 18.350 1.00 91.25 90 ASP A CA 1
ATOM 713 C C . ASP A 1 90 ? -15.717 -2.055 16.851 1.00 91.25 90 ASP A C 1
ATOM 715 O O . ASP A 1 90 ? -16.144 -3.147 16.454 1.00 91.25 90 ASP A O 1
ATOM 719 N N . VAL A 1 91 ? -15.385 -1.080 15.999 1.00 90.75 91 VAL A N 1
ATOM 720 C CA . VAL A 1 91 ? -15.433 -1.217 14.539 1.00 90.75 91 VAL A CA 1
ATOM 721 C C . VAL A 1 91 ? -14.319 -2.151 14.059 1.00 90.75 91 VAL A C 1
ATOM 723 O O . VAL A 1 91 ? -14.582 -3.043 13.245 1.00 90.75 91 VAL A O 1
ATOM 726 N N . TRP A 1 92 ? -13.103 -2.010 14.601 1.00 89.69 92 TRP A N 1
ATOM 727 C CA . TRP A 1 92 ? -11.988 -2.922 14.320 1.00 89.69 92 TRP A CA 1
ATOM 728 C C . TRP A 1 92 ? -12.298 -4.357 14.741 1.00 89.69 92 TRP A C 1
ATOM 730 O O . TRP A 1 92 ? -12.111 -5.277 13.945 1.00 89.69 92 TRP A O 1
ATOM 740 N N . GLU A 1 93 ? -12.827 -4.563 15.946 1.00 88.75 93 GLU A N 1
ATOM 741 C CA . GLU A 1 93 ? -13.206 -5.890 16.429 1.00 88.75 93 GLU A CA 1
ATOM 742 C C . GLU A 1 93 ? -14.244 -6.562 15.534 1.00 88.75 93 GLU A C 1
ATOM 744 O O . GLU A 1 93 ? -14.129 -7.752 15.231 1.00 88.75 93 GLU A O 1
ATOM 749 N N . ARG A 1 94 ? -15.267 -5.815 15.102 1.00 87.00 94 ARG A N 1
ATOM 750 C CA . ARG A 1 94 ? -16.297 -6.338 14.200 1.00 87.00 94 ARG A CA 1
ATOM 751 C C . ARG A 1 94 ? -15.689 -6.763 12.866 1.00 87.00 94 ARG A C 1
ATOM 753 O O . ARG A 1 94 ? -15.995 -7.852 12.387 1.00 87.00 94 ARG A O 1
ATOM 760 N N . HIS A 1 95 ? -14.818 -5.934 12.295 1.00 82.69 95 HIS A N 1
ATOM 761 C CA . HIS A 1 95 ? -14.144 -6.231 11.034 1.00 82.69 95 HIS A CA 1
ATOM 762 C C . HIS A 1 95 ? -13.244 -7.470 11.143 1.00 82.69 95 HIS A C 1
ATOM 764 O O . HIS A 1 95 ? -13.344 -8.383 10.328 1.00 82.69 95 HIS A O 1
ATOM 770 N N . ILE A 1 96 ? -12.419 -7.546 12.190 1.00 84.88 96 ILE A N 1
ATOM 771 C CA . ILE A 1 96 ? -11.505 -8.672 12.425 1.00 84.88 96 ILE A CA 1
ATOM 772 C C . ILE A 1 96 ? -12.283 -9.969 12.660 1.00 84.88 96 ILE A C 1
ATOM 774 O O . ILE A 1 96 ? -11.891 -11.013 12.144 1.00 84.88 96 ILE A O 1
ATOM 778 N N . LYS A 1 97 ? -13.402 -9.927 13.395 1.00 81.94 97 LYS A N 1
ATOM 779 C CA . LYS A 1 97 ? -14.277 -11.097 13.571 1.00 81.94 97 LYS A CA 1
ATOM 780 C C . LYS A 1 97 ? -14.795 -11.583 12.216 1.00 81.94 97 LYS A C 1
ATOM 782 O O . LYS A 1 97 ? -14.604 -12.747 11.900 1.00 81.94 97 LYS A O 1
ATOM 787 N N . VAL A 1 98 ? -15.349 -10.701 11.381 1.00 74.94 98 VAL A N 1
ATOM 788 C CA . VAL A 1 98 ? -15.846 -11.062 10.038 1.00 74.94 98 VAL A CA 1
ATOM 789 C C . VAL A 1 98 ? -14.743 -11.653 9.151 1.00 74.94 98 VAL A C 1
ATOM 791 O O . VAL A 1 98 ? -14.990 -12.627 8.448 1.00 74.94 98 VAL A O 1
ATOM 794 N N . CYS A 1 99 ? -13.522 -11.115 9.213 1.00 66.88 99 CYS A N 1
ATOM 795 C CA . CYS A 1 99 ? -12.393 -11.627 8.435 1.00 66.88 99 CYS A CA 1
ATOM 796 C C . CYS A 1 99 ? -11.815 -12.958 8.946 1.00 66.88 99 CYS A C 1
ATOM 798 O O . CYS A 1 99 ? -11.194 -13.653 8.156 1.00 66.88 99 CYS A O 1
ATOM 800 N N . ASN A 1 100 ? -12.005 -13.325 10.220 1.00 61.31 100 ASN A N 1
ATOM 801 C CA . ASN A 1 100 ? -11.546 -14.611 10.773 1.00 61.31 100 ASN A CA 1
ATOM 802 C C . ASN A 1 100 ? -12.524 -15.778 10.532 1.00 61.31 100 ASN A C 1
ATOM 804 O O . ASN A 1 100 ? -12.193 -16.918 10.844 1.00 61.31 100 ASN A O 1
ATOM 808 N N . PHE A 1 101 ? -13.727 -15.508 10.017 1.00 49.94 101 PHE A N 1
ATOM 809 C CA . PHE A 1 101 ? -14.740 -16.528 9.712 1.00 49.94 101 PHE A CA 1
ATOM 810 C C . PHE A 1 101 ? -14.805 -16.909 8.217 1.00 49.94 101 PHE A C 1
ATOM 812 O O . PHE A 1 101 ? -15.759 -17.566 7.801 1.00 49.94 101 PHE A O 1
ATOM 819 N N . ILE A 1 102 ? -13.805 -16.519 7.417 1.00 44.34 102 ILE A N 1
ATOM 820 C CA . ILE A 1 102 ? -13.623 -16.907 6.005 1.00 44.34 102 ILE A CA 1
ATOM 821 C C . ILE A 1 102 ? -12.255 -17.569 5.863 1.00 44.34 102 ILE A C 1
ATOM 823 O O . ILE A 1 102 ? -12.180 -18.608 5.171 1.00 44.34 102 ILE A O 1
#

Radius of gyration: 19.75 Å; Cα contacts (8 Å, |Δi|>4): 31; chains: 1; bounding box: 55×32×49 Å

Solvent-accessible surface area (backbone atoms only — not comparable to full-atom value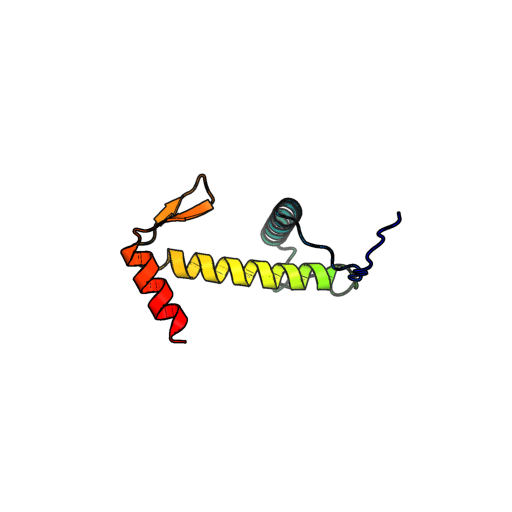s): 6534 Å² total; per-residue (Å²): 134,87,82,86,81,82,86,80,88,72,80,82,71,82,76,82,45,74,67,56,49,51,56,49,50,51,57,49,52,52,37,56,74,69,62,69,46,58,90,83,47,81,80,92,84,54,88,70,61,51,58,57,51,50,52,48,49,53,51,53,51,52,54,48,51,52,55,51,53,51,57,71,37,91,75,44,44,74,40,81,90,77,74,40,81,43,58,57,68,70,56,51,52,54,51,53,53,61,65,73,76,112

InterPro domains:
  IPR024752 Myb/SANT-like domain [PF12776] (51-95)

Foldseek 3Di:
DDDDDDDDPPPDDPDQDPVNVVVLVVVVVVCVVVVVCPPNDDDPPDPPVRVVSVVVVVVVVVVCVVQVVQCPDPQWDADPVVRDIDGPPVSVVVVVVVVVVD

Secondary structure (DSSP, 8-state):
-----------------HHHHHHHHHHHHHHHHTT--GGG---S--TTHHHHHHHHHHHHHHHHHHHHHHHTSTT-EEETTTTEEE--HHHHHHHHHHHHT-

Sequence (102 aa):
MESETSSDENGGRKTWTPQMDQLFIELMVEQVLDRKLLDGQFSKSAWGNIDVLRNRMKTLKKSFNVVSSIRGQSGFCWNKTKEIATAPDDVWERHIKVCNFI

Mean predicted aligned error: 12.47 Å

Organism: NCBI:txid357466